Protein AF-A0A6I0FLH0-F1 (afdb_monomer)

Structure (mmCIF, N/CA/C/O backbone):
data_AF-A0A6I0FLH0-F1
#
_entry.id   AF-A0A6I0FLH0-F1
#
loop_
_atom_site.group_PDB
_atom_site.id
_atom_site.type_symbol
_atom_site.label_atom_id
_atom_site.label_alt_id
_atom_site.label_comp_id
_atom_site.label_asym_id
_atom_site.label_entity_id
_atom_site.label_seq_id
_atom_site.pdbx_PDB_ins_code
_atom_site.Cartn_x
_atom_site.Cartn_y
_atom_site.Cartn_z
_atom_site.occupancy
_atom_site.B_iso_or_equiv
_atom_site.auth_seq_id
_atom_site.auth_comp_id
_atom_site.auth_asym_id
_atom_site.auth_atom_id
_atom_site.pdbx_PDB_model_num
ATOM 1 N N . MET A 1 1 ? 26.682 -4.550 -28.062 1.00 61.88 1 MET A N 1
ATOM 2 C CA . MET A 1 1 ? 26.557 -3.868 -26.753 1.00 61.88 1 MET A CA 1
ATOM 3 C C . MET A 1 1 ? 25.192 -3.188 -26.565 1.00 61.88 1 MET A C 1
ATOM 5 O O . MET A 1 1 ? 24.664 -3.262 -25.469 1.00 61.88 1 MET A O 1
ATOM 9 N N . SER A 1 2 ? 24.578 -2.584 -27.597 1.00 84.25 2 SER A N 1
ATOM 10 C CA . SER A 1 2 ? 23.302 -1.844 -27.469 1.00 84.25 2 SER A CA 1
ATOM 11 C C . SER A 1 2 ? 22.077 -2.712 -27.144 1.00 84.25 2 SER A C 1
ATOM 13 O O . SER A 1 2 ? 21.349 -2.392 -26.217 1.00 84.25 2 SER A O 1
ATOM 15 N N . VAL A 1 3 ? 21.875 -3.838 -27.839 1.00 89.75 3 VAL A N 1
ATOM 16 C CA . VAL A 1 3 ? 20.663 -4.673 -27.680 1.00 89.75 3 VAL A CA 1
ATOM 17 C C . VAL A 1 3 ? 20.512 -5.232 -26.261 1.00 89.75 3 VAL A C 1
ATOM 19 O O . VAL A 1 3 ? 19.419 -5.202 -25.704 1.00 89.75 3 VAL A O 1
ATOM 22 N N . VAL A 1 4 ? 21.608 -5.697 -25.651 1.00 89.94 4 VAL A N 1
ATOM 23 C CA . VAL A 1 4 ? 21.594 -6.243 -24.282 1.00 89.94 4 VAL A CA 1
ATOM 24 C C . VAL A 1 4 ? 21.242 -5.157 -23.264 1.00 89.94 4 VAL A C 1
ATOM 26 O O . VAL A 1 4 ? 20.379 -5.372 -22.419 1.00 89.94 4 VAL A O 1
ATOM 29 N N . LEU A 1 5 ? 21.858 -3.975 -23.367 1.00 91.50 5 LEU A N 1
ATOM 30 C CA . LEU A 1 5 ? 21.587 -2.854 -22.461 1.00 91.50 5 LEU A CA 1
ATOM 31 C C . LEU A 1 5 ? 20.150 -2.337 -22.604 1.00 91.50 5 LEU A C 1
ATOM 33 O O . LEU A 1 5 ? 19.483 -2.088 -21.603 1.00 91.50 5 LEU A O 1
ATOM 37 N N . THR A 1 6 ? 19.646 -2.237 -23.835 1.00 91.56 6 THR A N 1
ATOM 38 C CA . THR A 1 6 ? 18.253 -1.865 -24.110 1.00 91.56 6 THR A CA 1
ATOM 39 C C . THR A 1 6 ? 17.272 -2.907 -23.566 1.00 91.56 6 THR A C 1
ATOM 41 O O . THR A 1 6 ? 16.281 -2.544 -22.938 1.00 91.56 6 THR A O 1
ATOM 44 N N . GLY A 1 7 ? 17.562 -4.199 -23.739 1.00 92.75 7 GLY A N 1
ATOM 45 C CA . GLY A 1 7 ? 16.749 -5.280 -23.180 1.00 92.75 7 GLY A CA 1
ATOM 46 C C . GLY A 1 7 ? 16.679 -5.231 -21.652 1.00 92.75 7 GLY A C 1
ATOM 47 O O . GLY A 1 7 ? 15.588 -5.267 -21.087 1.00 92.75 7 GLY A O 1
ATOM 48 N N . LEU A 1 8 ? 17.825 -5.070 -20.981 1.00 92.88 8 LEU A N 1
ATOM 49 C CA . LEU A 1 8 ? 17.889 -4.926 -19.522 1.00 92.88 8 LEU A CA 1
ATOM 50 C C . LEU A 1 8 ? 17.079 -3.725 -19.028 1.00 92.88 8 LEU A C 1
ATOM 52 O O . LEU A 1 8 ? 16.374 -3.831 -18.026 1.00 92.88 8 LEU A O 1
ATOM 56 N N . TRP A 1 9 ? 17.136 -2.604 -19.746 1.00 91.50 9 TRP A N 1
ATOM 57 C CA . TRP A 1 9 ? 16.375 -1.409 -19.397 1.00 91.50 9 TRP A CA 1
ATOM 58 C C . TRP A 1 9 ? 14.861 -1.660 -19.414 1.00 91.50 9 TRP A C 1
ATOM 60 O O . TRP A 1 9 ? 14.177 -1.325 -18.447 1.00 91.50 9 TRP A O 1
ATOM 70 N N . TYR A 1 10 ? 14.337 -2.319 -20.455 1.00 93.19 10 TYR A N 1
ATOM 71 C CA . TYR A 1 10 ? 12.913 -2.668 -20.524 1.00 93.19 10 TYR A CA 1
ATOM 72 C C . TYR A 1 10 ? 12.490 -3.649 -19.430 1.00 93.19 10 TYR A C 1
ATOM 74 O O . TYR A 1 10 ? 11.410 -3.497 -18.861 1.00 93.19 10 TYR A O 1
ATOM 82 N N . VAL A 1 11 ? 13.341 -4.625 -19.099 1.00 94.94 11 VAL A N 1
ATOM 83 C CA . VAL A 1 11 ? 13.073 -5.571 -18.005 1.00 94.94 11 VAL A CA 1
ATOM 84 C C . VAL A 1 11 ? 12.988 -4.838 -16.666 1.00 94.94 11 VAL A C 1
ATOM 86 O O . VAL A 1 11 ? 12.021 -5.021 -15.931 1.00 94.94 11 VAL A O 1
ATOM 89 N N . LEU A 1 12 ? 13.952 -3.968 -16.357 1.00 92.56 12 LEU A N 1
ATOM 90 C CA . LEU A 1 12 ? 13.951 -3.191 -15.114 1.00 92.56 12 LEU A CA 1
ATOM 91 C C . LEU A 1 12 ? 12.751 -2.244 -15.026 1.00 92.56 12 LEU A C 1
ATOM 93 O O . LEU A 1 12 ? 12.149 -2.117 -13.958 1.00 92.56 12 LEU A O 1
ATOM 97 N N . PHE A 1 13 ? 12.385 -1.607 -16.139 1.00 92.00 13 PHE A N 1
ATOM 98 C CA . PHE A 1 13 ? 11.194 -0.768 -16.216 1.00 92.00 13 PHE A CA 1
ATOM 99 C C . PHE A 1 13 ? 9.920 -1.581 -15.952 1.00 92.00 13 PHE A C 1
ATOM 101 O O . PHE A 1 13 ? 9.111 -1.197 -15.109 1.00 92.00 13 PHE A O 1
ATOM 108 N N . GLY A 1 14 ? 9.774 -2.735 -16.610 1.00 93.94 14 GLY A N 1
ATOM 109 C CA . GLY A 1 14 ? 8.634 -3.631 -16.426 1.00 93.94 14 GLY A CA 1
ATOM 110 C C . GLY A 1 14 ? 8.509 -4.145 -14.991 1.00 93.94 14 GLY A C 1
ATOM 111 O O . GLY A 1 14 ? 7.415 -4.130 -14.434 1.00 93.94 14 GLY A O 1
ATOM 112 N N . LEU A 1 15 ? 9.625 -4.528 -14.360 1.00 94.94 15 LEU A N 1
ATOM 113 C CA . LEU A 1 15 ? 9.646 -4.969 -12.961 1.00 94.94 15 LEU A CA 1
ATOM 114 C C . LEU A 1 15 ? 9.238 -3.851 -11.994 1.00 94.94 15 LEU A C 1
ATOM 116 O O . LEU A 1 15 ? 8.424 -4.091 -11.105 1.00 94.94 15 LEU A O 1
ATOM 120 N N . ASN A 1 16 ? 9.753 -2.631 -12.181 1.00 94.06 16 ASN A N 1
ATOM 121 C CA . ASN A 1 16 ? 9.361 -1.486 -11.354 1.00 94.06 16 ASN A CA 1
ATOM 122 C C . ASN A 1 16 ? 7.876 -1.152 -11.518 1.00 94.06 16 ASN A C 1
ATOM 124 O O . ASN A 1 16 ? 7.181 -0.956 -10.524 1.00 94.06 16 ASN A O 1
ATOM 128 N N . ALA A 1 17 ? 7.371 -1.139 -12.754 1.00 94.25 17 ALA A N 1
ATOM 129 C CA . ALA A 1 17 ? 5.960 -0.881 -13.019 1.00 94.25 17 ALA A CA 1
ATOM 130 C C . ALA A 1 17 ? 5.059 -1.962 -12.402 1.00 94.25 17 ALA A C 1
ATOM 132 O O . ALA A 1 17 ? 4.063 -1.636 -11.759 1.00 94.25 17 ALA A O 1
ATOM 133 N N . ALA A 1 18 ? 5.424 -3.240 -12.539 1.00 96.81 18 ALA A N 1
ATOM 134 C CA . ALA A 1 18 ? 4.681 -4.349 -11.948 1.00 96.81 18 ALA A CA 1
ATOM 135 C C . ALA A 1 18 ? 4.657 -4.269 -10.414 1.00 96.81 18 ALA A C 1
ATOM 137 O O . ALA A 1 18 ? 3.592 -4.394 -9.811 1.00 96.81 18 ALA A O 1
ATOM 138 N N . ALA A 1 19 ? 5.803 -4.002 -9.780 1.00 96.69 19 ALA A N 1
ATOM 139 C CA . ALA A 1 19 ? 5.883 -3.820 -8.333 1.00 96.69 19 ALA A CA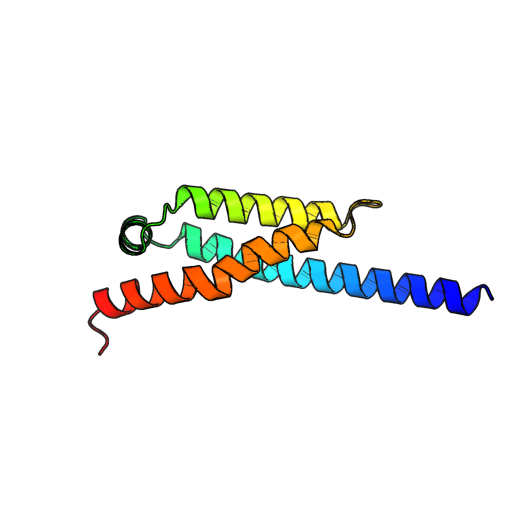 1
ATOM 140 C C . ALA A 1 19 ? 5.031 -2.629 -7.865 1.00 96.69 19 ALA A C 1
ATOM 142 O O . ALA A 1 19 ? 4.228 -2.775 -6.944 1.00 96.69 19 ALA A O 1
ATOM 143 N N . GLY A 1 20 ? 5.130 -1.481 -8.543 1.00 97.00 20 GLY A N 1
ATOM 144 C CA . GLY A 1 20 ? 4.314 -0.302 -8.255 1.00 97.00 20 GLY A CA 1
ATOM 145 C C . GLY A 1 20 ? 2.812 -0.578 -8.368 1.00 97.00 20 GLY A C 1
ATOM 146 O O . GLY A 1 20 ? 2.053 -0.204 -7.478 1.00 97.00 20 GLY A O 1
ATOM 147 N N . LEU A 1 21 ? 2.374 -1.297 -9.407 1.00 97.88 21 LEU A N 1
ATOM 148 C CA . LEU A 1 21 ? 0.968 -1.676 -9.589 1.00 97.88 21 LEU A CA 1
ATOM 149 C C . LEU A 1 21 ? 0.460 -2.623 -8.495 1.00 97.88 21 LEU A C 1
ATOM 151 O O . LEU A 1 21 ? -0.667 -2.462 -8.026 1.00 97.88 21 LEU A O 1
ATOM 155 N N . LEU A 1 22 ? 1.280 -3.583 -8.058 1.00 98.06 22 LEU A N 1
ATOM 156 C CA . LEU A 1 22 ? 0.925 -4.456 -6.938 1.00 98.06 22 LEU A CA 1
ATOM 157 C C . LEU A 1 22 ? 0.737 -3.640 -5.657 1.00 98.06 22 LEU A C 1
ATOM 159 O O . LEU A 1 22 ? -0.299 -3.754 -5.003 1.00 98.06 22 LEU A O 1
ATOM 163 N N . VAL A 1 23 ? 1.692 -2.766 -5.328 1.00 98.25 23 VAL A N 1
ATOM 164 C CA . VAL A 1 23 ? 1.592 -1.900 -4.144 1.00 98.25 23 VAL A CA 1
ATOM 165 C C . VAL A 1 23 ? 0.372 -0.985 -4.241 1.00 98.25 23 VAL A C 1
ATOM 167 O O . VAL A 1 23 ? -0.324 -0.825 -3.242 1.00 98.25 23 VAL A O 1
ATOM 170 N N . LEU A 1 24 ? 0.054 -0.451 -5.428 1.00 98.25 24 LEU A N 1
ATOM 171 C CA . LEU A 1 24 ? -1.152 0.352 -5.651 1.00 98.25 24 LEU A CA 1
ATOM 172 C C . LEU A 1 24 ? -2.414 -0.423 -5.265 1.00 98.25 24 LEU A C 1
ATOM 174 O O . LEU A 1 24 ? -3.242 0.084 -4.510 1.00 98.25 24 LEU A O 1
ATOM 178 N N . ALA A 1 25 ? -2.551 -1.657 -5.754 1.00 98.44 25 ALA A N 1
ATOM 179 C CA . ALA A 1 25 ? -3.712 -2.493 -5.474 1.00 98.44 25 ALA A CA 1
ATOM 180 C C . ALA A 1 25 ? -3.859 -2.766 -3.968 1.00 98.44 25 ALA A C 1
ATOM 182 O O . ALA A 1 25 ? -4.935 -2.565 -3.399 1.00 98.44 25 ALA A O 1
ATOM 183 N N . PHE A 1 26 ? -2.768 -3.151 -3.299 1.00 98.44 26 PHE A N 1
ATOM 184 C CA . PHE A 1 26 ? -2.764 -3.390 -1.854 1.00 98.44 26 PHE A CA 1
ATOM 185 C C . PHE A 1 26 ? -3.024 -2.118 -1.035 1.00 98.44 26 PHE A C 1
ATOM 187 O O . PHE A 1 26 ? -3.688 -2.197 0.001 1.00 98.44 26 PHE A O 1
ATOM 194 N N . ALA A 1 27 ? -2.542 -0.959 -1.490 1.00 98.44 27 ALA A N 1
ATOM 195 C CA . ALA A 1 27 ? -2.783 0.330 -0.851 1.00 98.44 27 ALA A CA 1
ATOM 196 C C . ALA A 1 27 ? -4.249 0.761 -0.968 1.00 98.44 27 ALA A C 1
ATOM 198 O O . ALA A 1 27 ? -4.836 1.203 0.016 1.00 98.44 27 ALA A O 1
ATOM 199 N N . VAL A 1 28 ? -4.872 0.588 -2.141 1.00 98.44 28 VAL A N 1
ATOM 200 C CA . VAL A 1 28 ? -6.296 0.905 -2.346 1.00 98.44 28 VAL A CA 1
ATOM 201 C C . VAL A 1 28 ? -7.159 0.021 -1.454 1.00 98.44 28 VAL A C 1
ATOM 203 O O . VAL A 1 28 ? -7.992 0.523 -0.701 1.00 98.44 28 VAL A O 1
ATOM 206 N N . VAL A 1 29 ? -6.926 -1.292 -1.486 1.00 98.44 29 VAL A N 1
ATOM 207 C CA . VAL A 1 29 ? -7.680 -2.250 -0.671 1.00 98.44 29 VAL A CA 1
ATOM 208 C C . VAL A 1 29 ? -7.478 -1.980 0.825 1.00 98.44 29 VAL A C 1
ATOM 210 O O . VAL A 1 29 ? -8.450 -1.982 1.579 1.00 98.44 29 VAL A O 1
ATOM 213 N N . GLY A 1 30 ? -6.244 -1.704 1.257 1.00 97.94 30 GLY A N 1
ATOM 214 C CA . GLY A 1 30 ? -5.948 -1.347 2.645 1.00 97.94 30 GLY A CA 1
ATOM 215 C C . GLY A 1 30 ? -6.589 -0.025 3.068 1.00 97.94 30 GLY A C 1
ATOM 216 O O . GLY A 1 30 ? -7.168 0.060 4.146 1.00 97.94 30 GLY A O 1
ATOM 217 N N . GLY A 1 31 ? -6.577 0.989 2.201 1.00 98.06 31 GLY A N 1
ATOM 218 C CA . GLY A 1 31 ? -7.220 2.279 2.452 1.00 98.06 31 GLY A CA 1
ATOM 219 C C . GLY A 1 31 ? -8.730 2.155 2.625 1.00 98.06 31 GLY A C 1
ATOM 220 O O . GLY A 1 31 ? -9.284 2.716 3.569 1.00 98.06 31 GLY A O 1
ATOM 221 N N . VAL A 1 32 ? -9.388 1.358 1.776 1.00 98.38 32 VAL A N 1
ATOM 222 C CA . VAL A 1 32 ? -10.820 1.054 1.916 1.00 98.38 32 VAL A CA 1
ATOM 223 C C . VAL A 1 32 ? -11.092 0.330 3.233 1.00 98.38 32 VAL A C 1
ATOM 225 O O . VAL A 1 32 ? -11.992 0.740 3.962 1.00 98.38 32 VAL A O 1
ATOM 228 N N . GLN A 1 33 ? -10.298 -0.692 3.580 1.00 97.69 33 GLN A N 1
ATOM 229 C CA . GLN A 1 33 ? -10.445 -1.417 4.848 1.00 97.69 33 GLN A CA 1
ATOM 230 C C . GLN A 1 33 ? -10.304 -0.485 6.059 1.00 97.69 33 GLN A C 1
ATOM 232 O O . GLN A 1 33 ? -11.137 -0.539 6.960 1.00 97.69 33 GLN A O 1
ATOM 237 N N . ILE A 1 34 ? -9.310 0.408 6.076 1.00 97.88 34 ILE A N 1
ATOM 238 C CA . ILE A 1 34 ? -9.152 1.399 7.151 1.00 97.88 34 ILE A CA 1
ATOM 239 C C . ILE A 1 34 ? -10.377 2.320 7.213 1.00 97.88 34 ILE A C 1
ATOM 241 O O . ILE A 1 34 ? -10.902 2.555 8.298 1.00 97.88 34 ILE A O 1
ATOM 245 N N . ALA A 1 35 ? -10.850 2.829 6.072 1.00 97.56 35 ALA A N 1
ATOM 246 C CA . ALA A 1 35 ? -11.952 3.788 6.015 1.00 97.56 35 ALA A CA 1
ATOM 247 C C . ALA A 1 35 ? -13.265 3.222 6.579 1.00 97.56 35 ALA A C 1
ATOM 249 O O . ALA A 1 35 ? -13.942 3.913 7.345 1.00 97.56 35 ALA A O 1
ATOM 250 N N . ILE A 1 36 ? -13.593 1.969 6.241 1.00 96.75 36 ILE A N 1
ATOM 251 C CA . ILE A 1 36 ? -14.815 1.292 6.707 1.00 96.75 36 ILE A CA 1
ATOM 252 C C . ILE A 1 36 ? -14.683 0.698 8.114 1.00 96.75 36 ILE A C 1
ATOM 254 O O . ILE A 1 36 ? -15.692 0.364 8.732 1.00 96.75 36 ILE A O 1
ATOM 258 N N . THR A 1 37 ? -13.462 0.550 8.632 1.00 95.50 37 THR A N 1
ATOM 259 C CA . THR A 1 37 ? -13.244 0.052 9.993 1.00 95.50 37 THR A CA 1
ATOM 260 C C . THR A 1 37 ? -13.599 1.135 11.005 1.00 95.50 37 THR A C 1
ATOM 262 O O . THR A 1 37 ? -13.245 2.305 10.850 1.00 95.50 37 THR A O 1
ATOM 265 N N . ARG A 1 38 ? -14.314 0.734 12.051 1.00 94.06 38 ARG A N 1
ATOM 266 C CA . ARG A 1 38 ? -14.723 1.589 13.168 1.00 94.06 38 ARG A CA 1
ATOM 267 C C . ARG A 1 38 ? -13.521 2.144 13.959 1.00 94.06 38 ARG A C 1
ATOM 269 O O . ARG A 1 38 ? -12.488 1.486 14.078 1.00 94.06 38 ARG A O 1
ATOM 276 N N . ASP A 1 39 ? -13.643 3.368 14.468 1.00 94.94 39 ASP A N 1
ATOM 277 C CA . ASP A 1 39 ? -12.534 4.125 15.076 1.00 94.94 39 ASP A CA 1
ATOM 278 C C . ASP A 1 39 ? -12.101 3.571 16.446 1.00 94.94 39 ASP A C 1
ATOM 280 O O . ASP A 1 39 ? -10.916 3.580 16.778 1.00 94.94 39 ASP A O 1
ATOM 284 N N . ASP A 1 40 ? -13.049 3.044 17.218 1.00 92.44 40 ASP A N 1
ATOM 285 C CA . ASP A 1 40 ? -12.848 2.357 18.501 1.00 92.44 40 ASP A CA 1
ATOM 286 C C . ASP A 1 40 ? -11.907 1.151 18.377 1.00 92.44 40 ASP A C 1
ATOM 288 O O . ASP A 1 40 ? -11.040 0.968 19.228 1.00 92.44 40 ASP A O 1
ATOM 292 N N . ALA A 1 41 ? -11.999 0.376 17.292 1.00 94.88 41 ALA A N 1
ATOM 293 C CA . ALA A 1 41 ? -11.113 -0.770 17.075 1.00 94.88 41 ALA A CA 1
ATOM 294 C C . ALA A 1 41 ? -9.634 -0.357 16.960 1.00 94.88 41 ALA A C 1
ATOM 296 O O . ALA A 1 41 ? -8.757 -1.079 17.428 1.00 94.88 41 ALA A O 1
ATOM 297 N N . PHE A 1 42 ? -9.348 0.822 16.392 1.00 96.50 42 PHE A N 1
ATOM 298 C CA . PHE A 1 42 ? -7.981 1.350 16.344 1.00 96.50 42 PHE A CA 1
ATOM 299 C C . PHE A 1 42 ? -7.474 1.752 17.730 1.00 96.50 42 PHE A C 1
ATOM 301 O O . PHE A 1 42 ? -6.304 1.525 18.033 1.00 96.50 42 PHE A O 1
ATOM 308 N N . MET A 1 43 ? -8.346 2.301 18.578 1.00 95.50 43 MET A N 1
ATOM 309 C CA . MET A 1 43 ? -7.975 2.702 19.936 1.00 95.50 43 MET A CA 1
ATOM 310 C C . MET A 1 43 ? -7.593 1.498 20.803 1.00 95.50 43 MET A C 1
ATOM 312 O O . MET A 1 43 ? -6.659 1.602 21.588 1.00 95.50 43 MET A O 1
ATOM 316 N N . VAL A 1 44 ? -8.252 0.346 20.623 1.00 95.44 44 VAL A N 1
ATOM 317 C CA . VAL A 1 44 ? -7.941 -0.894 21.366 1.00 95.44 44 VAL A CA 1
ATOM 318 C C . VAL A 1 44 ? -6.528 -1.412 21.076 1.00 95.44 44 VAL A C 1
ATOM 320 O O . VAL A 1 44 ? -5.905 -1.999 21.953 1.00 95.44 44 VAL A O 1
ATOM 323 N N . ILE A 1 45 ? -6.008 -1.183 19.868 1.00 95.81 45 ILE A N 1
ATOM 324 C CA . ILE A 1 45 ? -4.655 -1.607 19.468 1.00 95.81 45 ILE A CA 1
ATOM 325 C C . ILE A 1 45 ? -3.600 -0.502 19.659 1.00 95.81 45 ILE A C 1
ATOM 327 O O . ILE A 1 45 ? -2.537 -0.549 19.038 1.00 95.81 45 ILE A O 1
ATOM 331 N N . ASP A 1 46 ? -3.898 0.526 20.460 1.00 96.06 46 ASP A N 1
ATOM 332 C CA . ASP A 1 46 ? -3.041 1.697 20.682 1.00 96.06 46 ASP A CA 1
ATOM 333 C C . ASP A 1 46 ? -2.630 2.399 19.375 1.00 96.06 46 ASP A C 1
ATOM 335 O O . ASP A 1 46 ? -1.466 2.758 19.153 1.00 96.06 46 ASP A O 1
ATOM 339 N N . ARG A 1 47 ? -3.578 2.566 18.445 1.00 96.06 47 ARG A N 1
ATOM 340 C CA . ARG A 1 47 ? -3.379 3.281 17.177 1.00 96.06 47 ARG A CA 1
ATOM 341 C C . ARG A 1 47 ? -4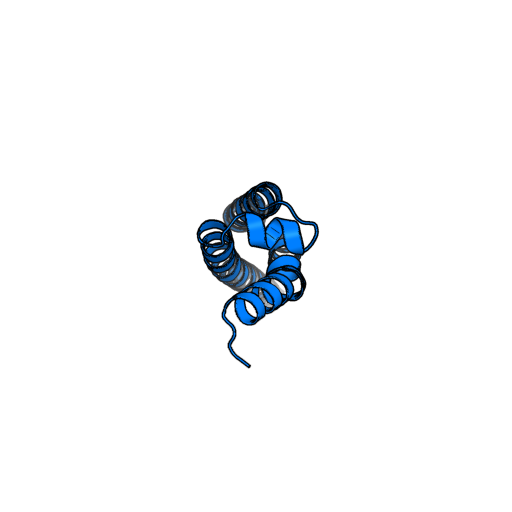.501 4.287 16.939 1.00 96.06 47 ARG A C 1
ATOM 343 O O . ARG A 1 47 ? -5.578 4.229 17.513 1.00 96.06 47 ARG A O 1
ATOM 350 N N . GLN A 1 48 ? -4.254 5.225 16.029 1.00 97.06 48 GLN A N 1
ATOM 351 C CA . GLN A 1 48 ? -5.261 6.191 15.593 1.00 97.06 48 GLN A CA 1
ATOM 352 C C . GLN A 1 48 ? -5.609 5.946 14.129 1.00 97.06 48 GLN A C 1
ATOM 354 O O . GLN A 1 48 ? -4.724 5.961 13.268 1.00 97.06 48 GLN A O 1
ATOM 359 N N . LYS A 1 49 ? -6.902 5.773 13.836 1.00 96.56 49 LYS A N 1
ATOM 360 C CA . LYS A 1 49 ? -7.400 5.572 12.467 1.00 96.56 49 LYS A CA 1
ATOM 361 C C . LYS A 1 49 ? -6.947 6.682 11.523 1.00 96.56 49 LYS A C 1
ATOM 363 O O . LYS A 1 49 ? -6.505 6.398 10.414 1.00 96.56 49 LYS A O 1
ATOM 368 N N . GLN A 1 50 ? -7.013 7.938 11.969 1.00 97.38 50 GLN A N 1
ATOM 369 C CA . GLN A 1 50 ? -6.643 9.087 11.143 1.00 97.38 50 GLN A CA 1
ATOM 370 C C . GLN A 1 50 ? -5.174 9.030 10.695 1.00 97.38 50 GLN A C 1
ATOM 372 O O . GLN A 1 50 ? -4.887 9.306 9.532 1.00 97.38 50 GLN A O 1
ATOM 377 N N . ASN A 1 51 ? -4.255 8.597 11.565 1.00 97.75 51 ASN A N 1
ATOM 378 C CA . ASN A 1 51 ? -2.839 8.445 11.210 1.00 97.75 51 ASN A CA 1
ATOM 379 C C . ASN A 1 51 ? -2.657 7.373 10.134 1.00 97.75 51 ASN A C 1
ATOM 381 O O . ASN A 1 51 ? -1.945 7.597 9.159 1.00 97.75 51 ASN A O 1
ATOM 385 N N . TRP A 1 52 ? -3.358 6.244 10.255 1.00 97.88 52 TRP A N 1
ATOM 386 C CA . TRP 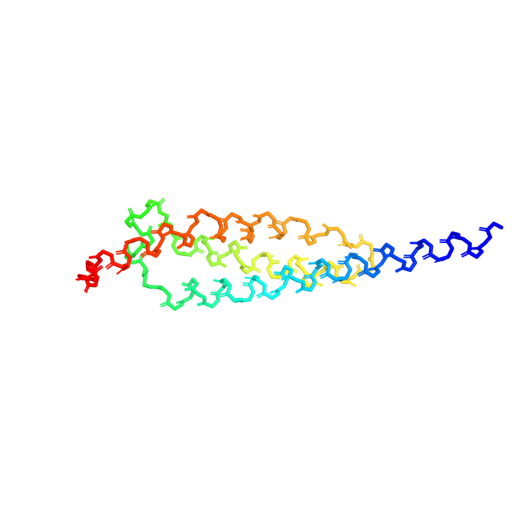A 1 52 ? -3.315 5.182 9.249 1.00 97.88 52 TRP A CA 1
ATOM 387 C C . TRP A 1 52 ? -3.979 5.574 7.927 1.00 97.88 52 TRP A C 1
ATOM 389 O O . TRP A 1 52 ? -3.458 5.222 6.872 1.00 97.88 52 TRP A O 1
ATOM 399 N N . LEU A 1 53 ? -5.060 6.361 7.953 1.00 98.06 53 LEU A N 1
ATOM 400 C CA . LEU A 1 53 ? -5.644 6.947 6.742 1.00 98.06 53 LEU A CA 1
ATOM 401 C C . LEU A 1 53 ? -4.663 7.890 6.042 1.00 98.06 53 LEU A C 1
ATOM 403 O O . LEU A 1 53 ? -4.504 7.802 4.827 1.00 98.06 53 LEU A O 1
ATOM 407 N N . MET A 1 54 ? -3.983 8.762 6.792 1.00 98.19 54 MET A N 1
ATOM 408 C CA . MET A 1 54 ? -2.991 9.684 6.232 1.00 98.19 54 MET A CA 1
ATOM 409 C C . MET A 1 54 ? -1.780 8.939 5.665 1.00 98.19 54 MET A C 1
ATOM 411 O O . MET A 1 54 ? -1.340 9.248 4.559 1.00 98.19 54 MET A O 1
ATOM 415 N N . LEU A 1 55 ? -1.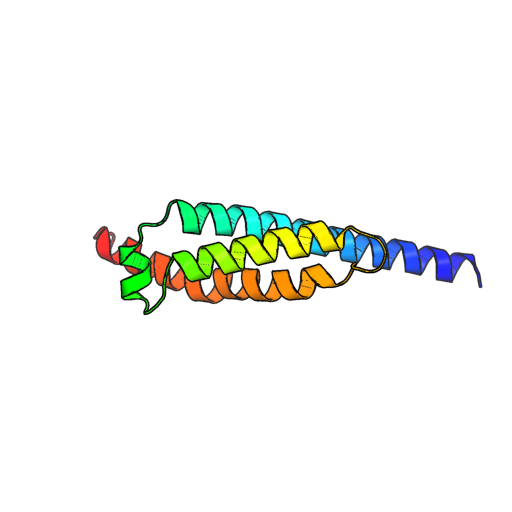275 7.926 6.374 1.00 98.31 55 LEU A N 1
ATOM 416 C CA . LEU A 1 55 ? -0.178 7.084 5.896 1.00 98.31 55 LEU A CA 1
ATOM 417 C C . LEU A 1 55 ? -0.564 6.327 4.623 1.00 98.31 55 LEU A C 1
ATOM 419 O O . LEU A 1 55 ? 0.193 6.340 3.654 1.00 98.31 55 LEU A O 1
ATOM 423 N N . MET A 1 56 ? -1.749 5.715 4.588 1.00 98.25 56 MET A N 1
ATOM 424 C CA . MET A 1 56 ? -2.214 4.978 3.413 1.00 98.25 56 MET A CA 1
ATOM 425 C C . MET A 1 56 ? -2.503 5.908 2.228 1.00 98.25 56 MET A C 1
ATOM 427 O O . MET A 1 56 ? -2.143 5.598 1.094 1.00 98.25 56 MET A O 1
ATOM 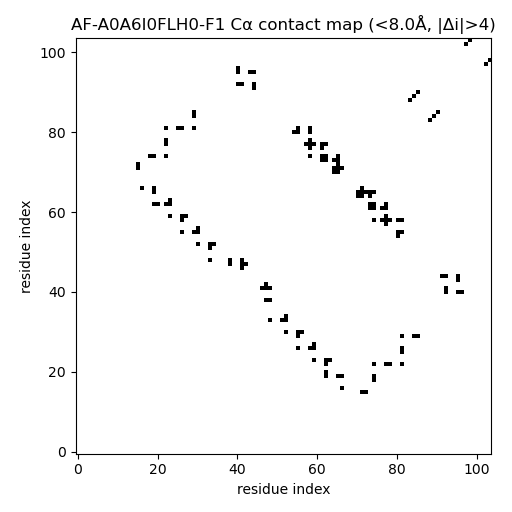431 N N . GLY A 1 57 ? -3.078 7.086 2.484 1.00 98.19 57 GLY A N 1
ATOM 432 C CA . GLY A 1 57 ? -3.255 8.136 1.481 1.00 98.19 57 GLY A CA 1
ATOM 433 C C . GLY A 1 57 ? -1.920 8.630 0.916 1.00 98.19 57 GLY A C 1
ATOM 434 O O . GLY A 1 57 ? -1.767 8.742 -0.299 1.00 98.19 57 GLY A O 1
ATOM 435 N N . GLY A 1 58 ? -0.921 8.841 1.776 1.00 98.25 58 GLY A N 1
ATOM 436 C CA . GLY A 1 58 ? 0.445 9.161 1.362 1.00 98.25 58 GLY A CA 1
ATOM 437 C C . GLY A 1 58 ? 1.072 8.050 0.519 1.00 98.25 58 GLY A C 1
ATOM 438 O O . GLY A 1 58 ? 1.652 8.328 -0.527 1.00 98.25 58 GLY A O 1
ATOM 439 N N . ALA A 1 59 ? 0.896 6.786 0.911 1.00 98.38 59 ALA A N 1
ATOM 440 C CA . ALA A 1 59 ? 1.374 5.637 0.145 1.00 98.38 59 ALA A CA 1
ATOM 441 C C . ALA A 1 59 ? 0.743 5.566 -1.258 1.00 98.38 59 ALA A C 1
ATOM 443 O O . ALA A 1 59 ? 1.458 5.327 -2.232 1.00 98.38 59 ALA A O 1
ATOM 444 N N . LEU A 1 60 ? -0.560 5.844 -1.387 1.00 98.31 60 LEU A N 1
ATOM 445 C CA . LEU A 1 60 ? -1.240 5.931 -2.685 1.00 98.31 60 LEU A CA 1
ATOM 446 C C . LEU A 1 60 ? -0.627 7.015 -3.576 1.00 98.31 60 LEU A C 1
ATOM 448 O O . LEU A 1 60 ? -0.305 6.746 -4.733 1.00 98.31 60 LEU A O 1
ATOM 452 N N . VAL A 1 61 ? -0.414 8.217 -3.034 1.00 98.44 61 VAL A N 1
ATOM 453 C CA . VAL A 1 61 ? 0.214 9.321 -3.775 1.00 98.44 61 VAL A CA 1
ATOM 454 C C . VAL A 1 61 ? 1.627 8.941 -4.220 1.00 98.44 61 VAL A C 1
ATOM 456 O O . VAL A 1 61 ? 1.967 9.118 -5.387 1.00 98.44 61 VAL A O 1
ATOM 459 N N . LEU A 1 62 ? 2.440 8.370 -3.328 1.00 98.19 62 LEU A N 1
ATOM 460 C CA . LEU A 1 62 ? 3.818 7.974 -3.635 1.00 98.19 62 LEU A CA 1
ATOM 461 C C . LEU A 1 62 ? 3.896 6.897 -4.726 1.00 98.19 62 LEU A C 1
ATOM 463 O O . LEU A 1 62 ? 4.751 6.989 -5.607 1.00 98.19 62 LEU A O 1
ATOM 467 N N . VAL A 1 63 ? 2.996 5.908 -4.717 1.00 97.75 63 VAL A N 1
ATOM 468 C CA . VAL A 1 63 ? 2.925 4.911 -5.797 1.00 97.75 63 VAL A CA 1
ATOM 469 C C . VAL A 1 63 ? 2.525 5.549 -7.117 1.00 97.75 63 VAL A C 1
ATOM 471 O O . VAL A 1 63 ? 3.152 5.263 -8.133 1.00 97.75 63 VAL A O 1
ATOM 474 N N . VAL A 1 64 ? 1.526 6.432 -7.128 1.00 97.50 64 VAL A N 1
ATOM 475 C CA . VAL A 1 64 ? 1.107 7.106 -8.366 1.00 97.50 64 VAL A CA 1
ATOM 476 C C . VAL A 1 64 ? 2.251 7.948 -8.938 1.00 97.50 64 VAL A C 1
ATOM 478 O O . VAL A 1 64 ? 2.535 7.874 -10.133 1.00 97.50 64 VAL A O 1
ATOM 481 N N . LEU A 1 65 ? 2.972 8.682 -8.085 1.00 97.44 65 LEU A N 1
ATOM 482 C CA . LEU A 1 65 ? 4.152 9.449 -8.493 1.00 97.44 65 LEU A CA 1
ATOM 483 C C . LEU A 1 65 ? 5.293 8.561 -9.002 1.00 97.44 65 LEU A C 1
ATOM 485 O O . LEU A 1 65 ? 6.077 9.012 -9.833 1.00 97.44 65 LEU A O 1
ATOM 489 N N . SER A 1 66 ? 5.374 7.301 -8.565 1.00 96.38 66 SER A N 1
ATOM 490 C CA . SER A 1 66 ? 6.416 6.377 -9.024 1.00 96.38 66 SER A CA 1
ATOM 491 C C . SER A 1 66 ? 6.321 6.015 -10.511 1.00 96.38 66 SER A C 1
ATOM 493 O O . SER A 1 66 ? 7.301 5.572 -11.099 1.00 96.38 66 SER A O 1
ATOM 495 N N . PHE A 1 67 ? 5.182 6.257 -11.164 1.00 94.25 67 PHE A N 1
ATOM 496 C CA . PHE A 1 67 ? 5.064 6.063 -12.611 1.00 94.25 67 PHE A CA 1
ATOM 497 C C . PHE A 1 67 ? 5.648 7.227 -13.428 1.00 94.25 67 PHE A C 1
ATOM 499 O O . PHE A 1 67 ? 5.762 7.119 -14.650 1.00 94.25 67 PHE A O 1
ATOM 506 N N . LEU A 1 68 ? 6.042 8.332 -12.783 1.00 94.50 68 LEU A N 1
ATOM 507 C CA . LEU A 1 68 ? 6.666 9.469 -13.456 1.00 94.50 68 LEU A CA 1
ATOM 508 C C . LEU A 1 68 ? 8.166 9.224 -13.717 1.00 94.50 68 LEU A C 1
ATOM 510 O O . LEU A 1 68 ? 8.864 8.645 -12.874 1.00 94.50 68 LEU A O 1
ATOM 514 N N . PRO A 1 69 ? 8.706 9.699 -14.858 1.00 89.81 69 PRO A N 1
ATOM 515 C CA . PRO A 1 69 ? 10.136 9.620 -15.142 1.00 89.81 69 PRO A CA 1
ATOM 516 C C . PRO A 1 69 ? 10.979 10.262 -14.031 1.00 89.81 69 PRO A C 1
ATOM 518 O O . PRO A 1 69 ? 10.713 11.386 -13.614 1.00 89.81 69 PRO A O 1
ATOM 521 N N . GLY A 1 70 ? 12.008 9.551 -13.561 1.00 90.19 70 GLY A N 1
ATOM 522 C CA . GLY A 1 70 ? 12.914 10.023 -12.507 1.00 90.19 70 GLY A CA 1
ATOM 523 C C . GLY A 1 70 ? 12.443 9.757 -11.072 1.00 90.19 70 GLY A C 1
ATOM 524 O O . GLY A 1 70 ? 13.224 9.953 -10.146 1.00 90.19 70 GLY A O 1
ATOM 525 N N . LEU A 1 71 ? 11.215 9.264 -10.873 1.00 94.56 71 LEU A N 1
ATOM 526 C CA . LEU A 1 71 ? 10.649 8.953 -9.552 1.00 94.56 71 LEU A CA 1
ATOM 527 C C . LEU A 1 71 ? 10.345 7.457 -9.361 1.00 94.56 71 LEU A C 1
ATOM 529 O O . LEU A 1 71 ? 9.645 7.076 -8.422 1.00 94.56 71 LEU A O 1
ATOM 533 N N . GLN A 1 72 ? 10.904 6.587 -10.209 1.00 91.88 72 GLN A N 1
ATOM 534 C CA . GLN A 1 72 ? 10.492 5.180 -10.322 1.00 91.88 72 GLN A CA 1
ATOM 535 C C . GLN A 1 72 ? 10.671 4.326 -9.065 1.00 91.88 72 GLN A C 1
ATOM 537 O O . GLN A 1 72 ? 10.140 3.227 -9.021 1.00 91.88 72 GLN A O 1
ATOM 542 N N . MET A 1 73 ? 11.390 4.795 -8.045 1.00 91.94 73 MET A N 1
ATOM 543 C CA . MET A 1 73 ? 11.616 4.049 -6.801 1.00 91.94 73 MET A CA 1
ATOM 544 C C . MET A 1 73 ? 10.731 4.514 -5.635 1.00 91.94 73 MET A C 1
ATOM 546 O O . MET A 1 73 ? 10.798 3.928 -4.556 1.00 91.94 73 MET A O 1
ATOM 550 N N . LEU A 1 74 ? 9.870 5.526 -5.822 1.00 96.31 74 LEU A N 1
ATOM 551 C CA . LEU A 1 74 ? 8.980 6.009 -4.752 1.00 96.31 74 LEU A CA 1
ATOM 552 C C . LEU A 1 74 ? 7.993 4.942 -4.258 1.00 96.31 74 LEU A C 1
ATOM 554 O O . LEU A 1 74 ? 7.579 4.985 -3.096 1.00 96.31 74 LEU A O 1
ATOM 558 N N . TRP A 1 75 ? 7.667 3.944 -5.090 1.00 96.69 75 TRP A N 1
ATOM 559 C CA . TRP A 1 75 ? 6.815 2.825 -4.684 1.00 96.69 75 TRP A CA 1
ATOM 560 C C . TRP A 1 75 ? 7.411 2.020 -3.525 1.00 96.69 75 TRP A C 1
ATOM 562 O O . TRP A 1 75 ? 6.651 1.393 -2.800 1.00 96.69 75 TRP A O 1
ATOM 572 N N . ILE A 1 76 ? 8.731 2.057 -3.298 1.00 97.56 76 ILE A N 1
ATOM 573 C CA . ILE A 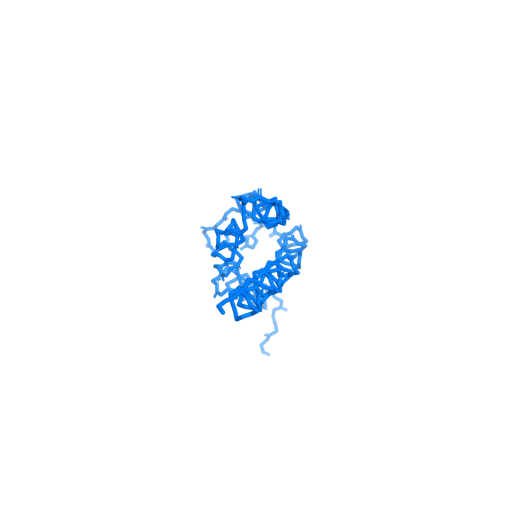1 76 ? 9.379 1.348 -2.184 1.00 97.56 76 ILE A CA 1
ATOM 574 C C . ILE A 1 76 ? 8.922 1.927 -0.843 1.00 97.56 76 ILE A C 1
ATOM 576 O O . ILE A 1 76 ? 8.592 1.181 0.075 1.00 97.56 76 ILE A O 1
ATOM 580 N N . ILE A 1 77 ? 8.847 3.257 -0.732 1.00 98.06 77 ILE A N 1
ATOM 581 C CA . ILE A 1 77 ? 8.390 3.925 0.496 1.00 98.06 77 ILE A CA 1
ATOM 582 C C . ILE A 1 77 ? 6.936 3.540 0.777 1.00 98.06 77 ILE A C 1
ATOM 584 O O . ILE A 1 77 ? 6.581 3.166 1.895 1.00 98.06 77 ILE A O 1
ATOM 588 N N . ALA A 1 78 ? 6.101 3.563 -0.261 1.00 98.19 78 ALA A N 1
ATOM 589 C CA . ALA A 1 78 ? 4.725 3.116 -0.152 1.00 98.19 78 ALA A CA 1
ATOM 590 C C . ALA A 1 78 ? 4.615 1.625 0.197 1.00 98.19 78 ALA A C 1
ATOM 592 O O . ALA A 1 78 ? 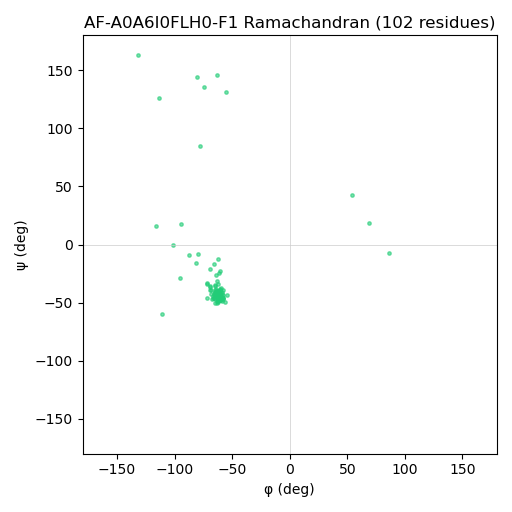3.791 1.263 1.030 1.00 98.19 78 ALA A O 1
ATOM 593 N N . ALA A 1 79 ? 5.466 0.770 -0.377 1.00 98.31 79 ALA A N 1
ATOM 594 C CA . ALA A 1 79 ? 5.495 -0.661 -0.096 1.00 98.31 79 ALA A CA 1
ATOM 595 C C . ALA A 1 79 ? 5.769 -0.945 1.380 1.00 98.31 79 ALA A C 1
ATOM 597 O O . ALA A 1 79 ? 5.157 -1.850 1.937 1.00 98.31 79 ALA A O 1
ATOM 598 N N . VAL A 1 80 ? 6.629 -0.157 2.032 1.00 98.50 80 VAL A N 1
ATOM 599 C CA . VAL A 1 80 ? 6.881 -0.282 3.474 1.00 98.50 80 VAL A CA 1
ATOM 600 C C . VAL A 1 80 ? 5.625 0.065 4.272 1.00 98.50 80 VAL A C 1
ATOM 602 O O . VAL A 1 80 ? 5.198 -0.733 5.100 1.00 98.50 80 VAL A O 1
ATOM 605 N N . ILE A 1 81 ? 4.992 1.209 3.998 1.00 98.50 81 ILE A N 1
ATOM 606 C CA . ILE A 1 81 ? 3.769 1.635 4.704 1.00 98.50 81 ILE A CA 1
ATOM 607 C C . ILE A 1 81 ? 2.653 0.593 4.536 1.00 98.50 81 ILE A C 1
ATOM 609 O O . ILE A 1 81 ? 2.036 0.159 5.511 1.00 98.50 81 ILE A O 1
AT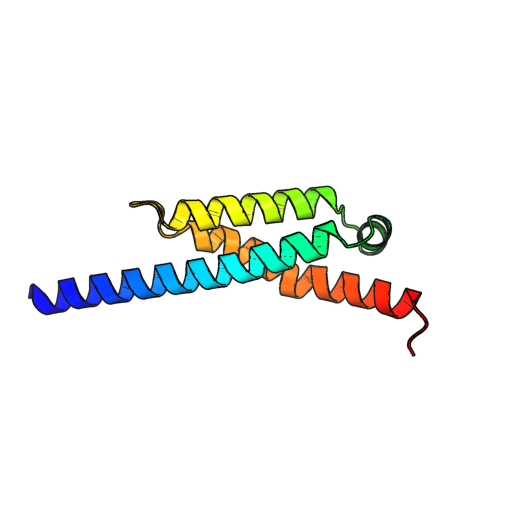OM 613 N N . VAL A 1 82 ? 2.418 0.169 3.293 1.00 98.50 82 VAL A N 1
ATOM 614 C CA . VAL A 1 82 ? 1.421 -0.845 2.938 1.00 98.50 82 VAL A CA 1
ATOM 615 C C . VAL A 1 82 ? 1.770 -2.178 3.600 1.00 98.50 82 VAL A C 1
ATOM 617 O O . VAL A 1 82 ? 0.906 -2.803 4.206 1.00 98.50 82 VAL A O 1
ATOM 620 N N . GLY A 1 83 ? 3.034 -2.595 3.553 1.00 98.31 83 GLY A N 1
ATOM 621 C CA . GLY A 1 83 ? 3.515 -3.827 4.170 1.00 98.31 83 GLY A CA 1
ATOM 622 C C . GLY A 1 83 ? 3.254 -3.873 5.674 1.00 98.31 83 GLY A C 1
ATOM 623 O O . GLY A 1 83 ? 2.701 -4.860 6.157 1.00 98.31 83 GLY A O 1
ATOM 624 N N . VAL A 1 84 ? 3.560 -2.791 6.400 1.00 98.31 84 VAL A N 1
ATOM 625 C CA . VAL A 1 84 ? 3.270 -2.690 7.840 1.00 98.31 84 VAL A CA 1
ATOM 626 C C . VAL A 1 84 ? 1.767 -2.779 8.095 1.00 98.31 84 VAL A C 1
ATOM 628 O O . VAL A 1 84 ? 1.341 -3.525 8.970 1.00 98.31 84 VAL A O 1
ATOM 631 N N . TYR A 1 85 ? 0.935 -2.097 7.305 1.00 98.38 85 TYR A N 1
ATOM 632 C CA . TYR A 1 85 ? -0.514 -2.224 7.461 1.00 98.38 85 TYR A CA 1
ATOM 633 C C . TYR A 1 85 ? -0.990 -3.679 7.306 1.00 98.38 85 TYR A C 1
ATOM 635 O O . TYR A 1 85 ? -1.768 -4.164 8.125 1.00 98.38 85 TYR A O 1
ATOM 643 N N . TRP A 1 86 ? -0.517 -4.389 6.279 1.00 98.25 86 TRP A N 1
ATOM 644 C CA . TRP A 1 86 ? -0.968 -5.751 5.988 1.00 98.25 86 TRP A CA 1
ATOM 645 C C . TRP A 1 86 ? -0.463 -6.800 6.980 1.00 98.25 86 TRP A C 1
ATOM 647 O O . TRP A 1 86 ? -1.183 -7.767 7.225 1.00 98.25 86 TRP A O 1
ATOM 657 N N . GLN A 1 87 ? 0.745 -6.629 7.520 1.00 97.88 87 GLN A N 1
ATOM 658 C CA . GLN A 1 87 ? 1.382 -7.610 8.404 1.00 97.88 87 GLN A CA 1
ATOM 659 C C . GLN A 1 87 ? 1.181 -7.321 9.898 1.00 97.88 87 GLN A C 1
ATOM 661 O O . GLN A 1 87 ? 1.163 -8.264 10.678 1.00 97.88 87 GLN A O 1
ATOM 666 N N . ASP A 1 88 ? 1.016 -6.059 10.300 1.00 96.94 88 ASP A N 1
ATOM 667 C CA . ASP A 1 88 ? 0.912 -5.661 11.715 1.00 96.94 88 ASP A CA 1
ATOM 668 C C . ASP A 1 88 ? -0.504 -5.173 12.068 1.00 96.94 88 ASP A C 1
ATOM 670 O O . ASP A 1 88 ? -1.221 -5.768 12.876 1.00 96.94 88 ASP A O 1
ATOM 674 N N . VAL A 1 89 ? -0.970 -4.119 11.394 1.00 97.50 89 VAL A N 1
ATOM 675 C CA . VAL A 1 89 ? -2.218 -3.430 11.769 1.00 97.50 89 VAL A CA 1
ATOM 676 C C . VAL A 1 89 ? -3.453 -4.261 11.455 1.00 97.50 89 VAL A C 1
ATOM 678 O O . VAL A 1 89 ? -4.364 -4.358 12.272 1.00 97.50 89 VAL A O 1
ATOM 681 N N . ARG A 1 90 ? -3.515 -4.844 10.256 1.00 96.56 90 ARG A N 1
ATOM 682 C CA . ARG A 1 90 ? -4.686 -5.587 9.791 1.00 96.56 90 ARG A CA 1
ATOM 683 C C . ARG A 1 90 ? -4.946 -6.846 10.628 1.00 96.56 90 ARG A C 1
ATOM 685 O O . ARG A 1 90 ? -6.106 -7.026 10.995 1.00 96.56 90 ARG A O 1
ATOM 692 N N . PRO A 1 91 ? -3.949 -7.700 10.942 1.00 96.56 91 PRO A N 1
ATOM 693 C CA . PRO A 1 91 ? -4.158 -8.816 11.863 1.00 96.56 91 PRO A CA 1
ATOM 694 C C . PRO A 1 91 ? -4.644 -8.343 13.236 1.00 96.56 91 PRO A C 1
ATOM 696 O O . PRO A 1 91 ? -5.669 -8.823 13.700 1.00 96.56 91 PRO A O 1
ATOM 699 N N . SER A 1 92 ? -4.021 -7.306 13.802 1.00 95.88 92 SER A N 1
ATOM 700 C CA . SER A 1 92 ? -4.416 -6.754 15.106 1.00 95.88 92 SER A CA 1
ATOM 701 C C . SER A 1 92 ? -5.863 -6.235 15.125 1.00 95.88 92 SER A C 1
ATOM 703 O O . SER A 1 92 ? -6.614 -6.498 16.061 1.00 95.88 92 SER A O 1
ATOM 705 N N . LEU A 1 93 ? -6.293 -5.522 14.075 1.00 95.50 93 LEU A N 1
ATOM 706 C CA . LEU A 1 93 ? -7.684 -5.068 13.940 1.00 95.50 93 LEU A CA 1
ATOM 707 C C . LEU A 1 93 ? -8.653 -6.239 13.804 1.00 95.50 93 LEU A C 1
ATOM 709 O O . LEU A 1 93 ? -9.744 -6.202 14.370 1.00 95.50 93 LEU A O 1
ATOM 713 N N . ARG A 1 94 ? -8.270 -7.264 13.040 1.00 94.38 94 ARG A N 1
ATOM 714 C CA . ARG A 1 94 ? -9.090 -8.457 12.853 1.00 94.38 94 ARG A CA 1
ATOM 715 C C . ARG A 1 94 ? -9.288 -9.196 14.171 1.00 94.38 94 ARG A C 1
ATOM 717 O O . ARG A 1 94 ? -10.427 -9.499 14.496 1.00 94.38 94 ARG A O 1
ATOM 724 N N . ASP A 1 95 ? -8.227 -9.391 14.947 1.00 93.56 95 ASP A N 1
ATOM 725 C CA . ASP A 1 95 ? -8.304 -10.067 16.242 1.00 93.56 95 ASP A CA 1
ATOM 726 C C . ASP A 1 95 ? -9.271 -9.341 17.190 1.00 93.56 95 ASP A C 1
ATOM 728 O O . ASP A 1 95 ? -10.103 -9.968 17.845 1.00 93.56 95 ASP A O 1
ATOM 732 N N . VAL A 1 96 ? -9.236 -8.006 17.233 1.00 92.94 96 VAL A N 1
ATOM 733 C CA . VAL A 1 96 ? -10.167 -7.216 18.059 1.00 92.94 96 VAL A CA 1
ATOM 734 C C . VAL A 1 96 ? -11.612 -7.332 17.565 1.00 92.94 96 VAL A C 1
ATOM 736 O O . VAL A 1 96 ? -12.532 -7.494 18.369 1.00 92.94 96 VAL A O 1
ATOM 739 N N . LEU A 1 97 ? -11.832 -7.245 16.252 1.00 91.31 97 LEU A N 1
ATOM 740 C CA . LEU A 1 97 ? -13.172 -7.303 15.666 1.00 91.31 97 LEU A CA 1
ATOM 741 C C . LEU A 1 97 ? -13.804 -8.697 15.790 1.00 91.31 97 LEU A C 1
ATOM 743 O O . LEU A 1 97 ? -14.995 -8.786 16.097 1.00 91.31 97 LEU A O 1
ATOM 747 N N . ASP A 1 98 ? -13.017 -9.756 15.604 1.00 89.44 98 ASP A N 1
ATOM 748 C CA . ASP A 1 98 ? -13.464 -11.145 15.715 1.00 89.44 98 ASP A CA 1
ATOM 749 C C . ASP A 1 98 ? -13.850 -11.450 17.177 1.00 89.44 98 ASP A C 1
ATOM 751 O O . ASP A 1 98 ? -14.968 -11.910 17.432 1.00 89.44 98 ASP A O 1
ATOM 755 N N . ASN A 1 99 ? -13.021 -11.047 18.152 1.00 83.69 99 ASN A N 1
ATOM 756 C CA . ASN A 1 99 ? -13.332 -11.169 19.584 1.00 83.69 99 ASN A CA 1
ATOM 757 C C . ASN A 1 99 ? -14.594 -10.390 19.995 1.00 83.69 99 ASN A C 1
ATOM 759 O O . ASN A 1 99 ? -15.392 -10.869 20.800 1.00 83.69 99 ASN A O 1
ATOM 763 N N . ALA A 1 100 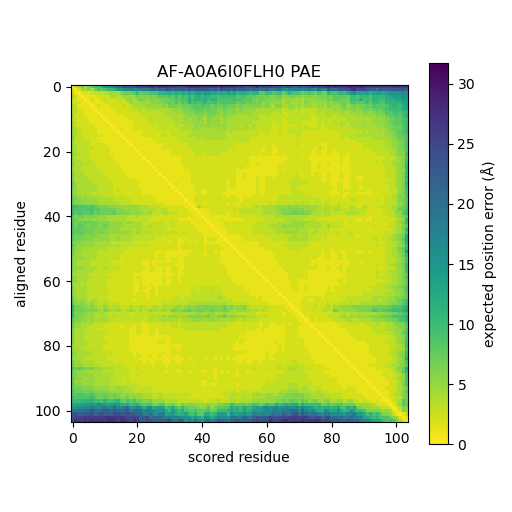? -14.818 -9.203 19.423 1.00 79.88 100 ALA A N 1
ATOM 764 C CA . ALA A 1 100 ? -16.012 -8.404 19.702 1.00 79.88 100 ALA A CA 1
ATOM 765 C C . ALA A 1 100 ? -17.305 -9.018 19.130 1.00 79.88 100 ALA A C 1
ATOM 767 O O . ALA A 1 100 ? -18.397 -8.674 19.581 1.00 79.88 100 ALA A O 1
ATOM 768 N N . SER A 1 101 ? -17.198 -9.903 18.135 1.00 75.50 101 SER A N 1
ATOM 769 C CA . SER A 1 101 ? -18.344 -10.550 17.484 1.00 75.50 101 SER A CA 1
ATOM 770 C C . SER A 1 101 ? -18.810 -11.841 18.171 1.00 75.50 101 SER A C 1
ATOM 772 O O . SER A 1 101 ? -19.869 -12.361 17.826 1.00 75.50 101 SER A O 1
ATOM 774 N N . GLY A 1 102 ? -18.053 -12.353 19.152 1.00 65.31 102 GLY A N 1
ATOM 775 C CA . GLY A 1 102 ? -18.376 -13.602 19.853 1.00 65.31 102 GLY A CA 1
ATOM 776 C C . GLY A 1 102 ? -18.241 -14.861 18.987 1.00 65.31 102 GLY A C 1
ATOM 777 O O . GLY A 1 102 ? -18.807 -15.896 19.332 1.00 65.31 102 GLY A O 1
ATOM 778 N N . SER A 1 103 ? -17.517 -14.776 17.868 1.00 61.44 103 SER A N 1
ATOM 779 C CA . SER A 1 103 ? -17.178 -15.913 17.010 1.00 61.44 103 SER A CA 1
ATOM 780 C C . SER A 1 103 ? -16.029 -16.708 17.642 1.00 61.44 103 SER A C 1
ATOM 782 O O . SER A 1 103 ? -14.868 -16.454 17.328 1.00 61.44 103 SER A O 1
ATOM 784 N N . TRP A 1 104 ? -16.358 -17.623 18.558 1.00 56.75 104 TRP A N 1
ATOM 785 C CA . TRP A 1 104 ? -15.426 -18.628 19.090 1.00 56.75 104 TRP A CA 1
ATOM 786 C C . TRP A 1 104 ? -15.208 -19.765 18.090 1.00 56.75 104 TRP A C 1
ATOM 788 O O . TRP A 1 104 ? -16.213 -20.213 17.489 1.00 56.75 104 TRP A O 1
#

pLDDT: mean 94.07, std 7.63, range [56.75, 98.5]

Foldseek 3Di:
DPVVVVVVVVVVLVVLLVLLVVLLVLLVVLLVVLVPQDQVLQVVVVHGSVVLNVLSVVLNVQSVCLNDPPSSCSNVSSCVSSVCCVPPVVVSSCVSVCVVVPPD

Mean predicted aligned error: 4.01 Å

Secondary structure (DSSP, 8-state):
-HHHHHHHHHHHHHHHHHHHHHHHHHHHHHHHHHHHS-HHHHHHTT--HHHHHHHHHHHHHHHHHHTSTT-TTHHHHHHHHHHHIIIIIHHHHHHHHHHHHT--

Radius of gyration: 17.62 Å; Cα contacts (8 Å, |Δi|>4): 80; chains: 1; bounding box: 45×29×49 Å

Sequence (104 aa):
MSVVLTGLWYVLFGLNAAAGLLVLAFAVVGGVQIAITRDDAFMVIDRQKQNWLMLMGGALVLVVLSFLPGLQMLWIIAAVIVGVYWQDVRPSLRDVLDNASGSW

Solvent-accessible surface area (backbone atoms only — not comparable to full-atom values): 5599 Å² total; per-residue (Å²): 119,64,68,63,55,52,51,50,50,53,51,55,50,51,52,44,52,52,52,29,53,51,44,42,53,54,26,52,55,49,42,52,52,56,70,74,47,63,62,66,58,27,52,76,71,78,43,56,53,67,59,52,51,51,50,34,52,49,25,43,53,32,23,62,50,16,76,39,92,95,34,57,65,39,25,56,64,19,40,50,57,43,45,46,40,64,69,52,50,48,54,54,44,46,56,55,54,42,63,74,67,70,72,125